Protein AF-A0A6I3LJ95-F1 (afdb_monomer_lite)

Sequence (117 aa):
LEEKRLWSSSNSHHSLMNFMGMGLKDIYEARLKLEGIGLLKVYVNKDEETRSFIYELLPPLTPEQFFLDGMLNIYLYKKLGKNQFMGLKRFFSDQKVQPARGYKEVTKAFQDVFQSG

pLDDT: mean 88.07, std 11.42, range [40.22, 97.94]

Structure (mmCIF, N/CA/C/O backbone):
data_AF-A0A6I3LJ95-F1
#
_entry.id   AF-A0A6I3LJ95-F1
#
loop_
_atom_site.group_PDB
_atom_site.id
_atom_site.type_symbol
_atom_site.label_atom_id
_atom_site.label_alt_id
_atom_site.label_comp_id
_atom_site.label_asym_id
_atom_site.label_entity_id
_atom_site.label_seq_id
_atom_site.pdbx_PDB_ins_code
_atom_site.Cartn_x
_atom_site.Cartn_y
_atom_site.Cartn_z
_atom_site.occupancy
_atom_site.B_iso_or_equiv
_atom_site.auth_seq_id
_atom_site.auth_comp_id
_atom_site.auth_asym_id
_atom_site.auth_atom_id
_atom_site.pdbx_PDB_model_num
ATOM 1 N N . LEU A 1 1 ? 5.539 -30.409 0.531 1.00 40.22 1 LEU A N 1
ATOM 2 C CA . LEU A 1 1 ? 6.476 -29.454 1.160 1.00 40.22 1 LEU A CA 1
ATOM 3 C C . LEU A 1 1 ? 6.625 -28.278 0.203 1.00 40.22 1 LEU A C 1
ATOM 5 O O . LEU A 1 1 ? 7.573 -28.238 -0.565 1.00 40.22 1 LEU A O 1
ATOM 9 N N . GLU A 1 2 ? 5.635 -27.386 0.166 1.00 46.56 2 GLU A N 1
ATOM 10 C CA . GLU A 1 2 ? 5.802 -26.086 -0.492 1.00 46.56 2 GLU A CA 1
ATOM 11 C C . GLU A 1 2 ? 6.751 -25.278 0.387 1.00 46.56 2 GLU A C 1
ATOM 13 O O . GLU A 1 2 ? 6.415 -24.913 1.516 1.00 46.56 2 GLU A O 1
ATOM 18 N N . GLU A 1 3 ? 7.980 -25.069 -0.081 1.00 48.41 3 GLU A N 1
ATOM 19 C CA . GLU A 1 3 ? 8.843 -24.071 0.530 1.00 48.41 3 GLU A CA 1
ATOM 20 C C . GLU A 1 3 ? 8.088 -22.741 0.503 1.00 48.41 3 GLU A C 1
ATOM 22 O O . GLU A 1 3 ? 7.653 -22.286 -0.555 1.00 48.41 3 GLU A O 1
ATOM 27 N N . LYS A 1 4 ? 7.949 -22.109 1.671 1.00 48.97 4 LYS A N 1
ATOM 28 C CA . LYS A 1 4 ? 7.521 -20.716 1.838 1.00 48.97 4 LYS A CA 1
ATOM 29 C C . LYS A 1 4 ? 8.545 -19.778 1.183 1.00 48.97 4 LYS A C 1
ATOM 31 O O . LYS A 1 4 ? 9.231 -19.017 1.862 1.00 48.97 4 LYS A O 1
ATOM 36 N N . ARG A 1 5 ? 8.715 -19.861 -0.134 1.00 57.28 5 ARG A N 1
ATOM 37 C CA . ARG A 1 5 ? 9.577 -18.962 -0.889 1.00 57.28 5 ARG A CA 1
ATOM 38 C C . ARG A 1 5 ? 8.814 -17.662 -1.066 1.00 57.28 5 ARG A C 1
ATOM 40 O O . ARG A 1 5 ? 7.980 -17.522 -1.946 1.00 57.28 5 ARG A O 1
ATOM 47 N N . LEU A 1 6 ? 9.141 -16.701 -0.208 1.00 68.94 6 LEU A N 1
ATOM 48 C CA . LEU A 1 6 ? 8.743 -15.298 -0.348 1.00 68.94 6 LEU A CA 1
ATOM 49 C C . LEU A 1 6 ? 9.387 -14.625 -1.584 1.00 68.94 6 LEU A C 1
ATOM 51 O O . LEU A 1 6 ? 9.129 -13.457 -1.845 1.00 68.94 6 LEU A O 1
ATOM 55 N N . TRP A 1 7 ? 10.215 -15.358 -2.339 1.00 76.94 7 TRP A N 1
ATOM 56 C CA . TRP A 1 7 ? 10.966 -14.889 -3.499 1.00 76.94 7 TRP A CA 1
ATOM 57 C C . TRP A 1 7 ? 10.638 -15.725 -4.733 1.00 76.94 7 TRP A C 1
ATOM 59 O O . TRP A 1 7 ? 10.666 -16.955 -4.687 1.00 76.94 7 TRP A O 1
ATOM 69 N N . SER A 1 8 ? 10.368 -15.046 -5.846 1.00 82.50 8 SER A N 1
ATOM 70 C CA . SER A 1 8 ? 10.257 -15.690 -7.156 1.00 82.50 8 SER A CA 1
ATOM 71 C C . SER A 1 8 ? 11.641 -15.939 -7.764 1.00 82.50 8 SER A C 1
ATOM 73 O O . SER A 1 8 ? 12.624 -15.292 -7.396 1.00 82.50 8 SER A O 1
ATOM 75 N N . SER A 1 9 ? 11.730 -16.879 -8.705 1.00 86.50 9 SER A N 1
ATOM 76 C CA . SER A 1 9 ? 12.915 -17.016 -9.555 1.00 86.50 9 SER A CA 1
ATOM 77 C C . SER A 1 9 ? 13.048 -15.817 -10.501 1.00 86.50 9 SER A C 1
ATOM 79 O O . SER A 1 9 ? 12.044 -15.222 -10.903 1.00 86.50 9 SER A O 1
ATOM 81 N N . SER A 1 10 ? 14.279 -15.502 -10.913 1.00 87.69 10 SER A N 1
ATOM 82 C CA . SER A 1 10 ? 14.533 -14.432 -11.885 1.00 87.69 10 SER A CA 1
ATOM 83 C C . SER A 1 10 ? 13.774 -14.670 -13.195 1.00 87.69 10 SER A C 1
ATOM 85 O O . SER A 1 10 ? 13.668 -15.802 -13.668 1.00 87.69 10 SER A O 1
ATOM 87 N N . ASN A 1 11 ? 13.225 -13.598 -13.762 1.00 89.38 11 ASN A N 1
ATOM 88 C CA . ASN A 1 11 ? 12.443 -13.606 -14.994 1.00 89.38 11 ASN A CA 1
ATOM 89 C C . ASN A 1 11 ? 12.693 -12.317 -15.782 1.00 89.38 11 ASN A C 1
ATOM 91 O O . ASN A 1 11 ? 13.008 -11.274 -15.211 1.00 89.38 11 ASN A O 1
ATOM 95 N N . SER A 1 12 ? 12.509 -12.377 -17.102 1.00 91.94 12 SER A N 1
ATOM 96 C CA . SER A 1 12 ? 12.584 -11.186 -17.950 1.00 91.94 12 SER A CA 1
ATOM 97 C C . SER A 1 12 ? 11.281 -10.379 -17.901 1.00 91.94 12 SER A C 1
ATOM 99 O O . SER A 1 12 ? 10.196 -10.932 -17.703 1.00 91.94 12 SER A O 1
ATOM 101 N N . HIS A 1 13 ? 11.351 -9.072 -18.179 1.00 90.50 13 HIS A N 1
ATOM 102 C CA . HIS A 1 13 ? 10.146 -8.251 -18.376 1.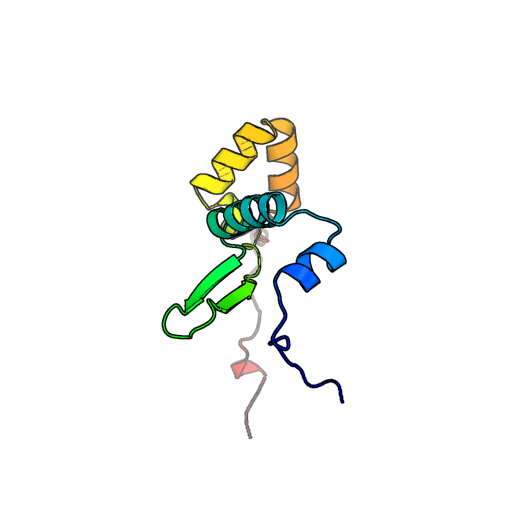00 90.50 13 HIS A CA 1
ATOM 103 C C . HIS A 1 13 ? 9.267 -8.752 -19.525 1.00 90.50 13 HIS A C 1
ATOM 105 O O . HIS A 1 13 ? 8.056 -8.565 -19.473 1.00 90.50 13 HIS A O 1
ATOM 111 N N . HIS A 1 14 ? 9.837 -9.435 -20.521 1.00 93.12 14 HIS A N 1
ATOM 112 C CA . HIS A 1 14 ? 9.068 -10.059 -21.599 1.00 93.12 14 HIS A CA 1
ATOM 113 C C . HIS A 1 14 ? 8.144 -11.171 -21.073 1.00 93.12 14 HIS A C 1
ATOM 115 O O . HIS A 1 14 ? 6.988 -11.257 -21.482 1.00 93.12 14 HIS A O 1
ATOM 121 N N . SER A 1 15 ? 8.607 -11.976 -20.110 1.00 92.81 15 SER A N 1
ATOM 122 C CA . SER A 1 15 ? 7.752 -12.965 -19.440 1.00 92.81 15 SER A CA 1
ATOM 123 C C . SER A 1 15 ? 6.567 -12.296 -18.737 1.00 92.81 15 SER A C 1
ATOM 125 O O . SER A 1 15 ? 5.439 -12.771 -18.850 1.00 92.81 15 SER A O 1
ATOM 127 N N . LEU A 1 16 ? 6.801 -11.164 -18.062 1.00 92.25 16 LEU A N 1
ATOM 128 C CA . LEU A 1 16 ? 5.747 -10.398 -17.391 1.00 92.25 16 LEU A CA 1
ATOM 129 C C . LEU A 1 16 ? 4.744 -9.795 -18.387 1.00 92.25 16 LEU A C 1
ATOM 131 O O . LEU A 1 16 ? 3.540 -9.862 -18.156 1.00 92.25 16 LEU A O 1
ATOM 135 N N . MET A 1 17 ? 5.230 -9.255 -19.509 1.00 96.00 17 MET A N 1
ATOM 136 C CA . MET A 1 17 ? 4.388 -8.746 -20.598 1.00 96.00 17 MET A CA 1
ATOM 137 C C . MET A 1 17 ? 3.441 -9.820 -21.128 1.00 96.00 17 MET A C 1
A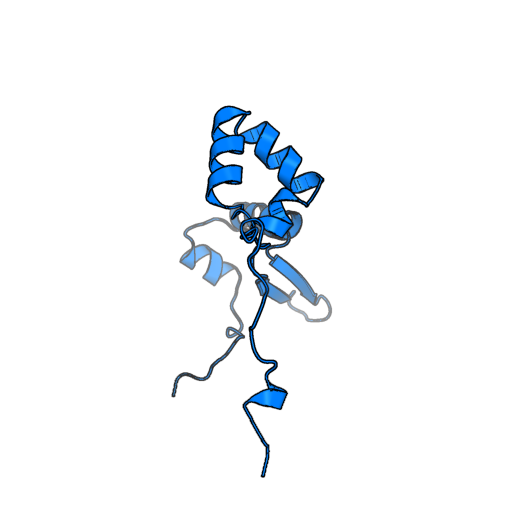TOM 139 O O . MET A 1 17 ? 2.239 -9.580 -21.231 1.00 96.00 17 MET A O 1
ATOM 143 N N . ASN A 1 18 ? 3.964 -11.018 -21.397 1.00 96.31 18 ASN A N 1
ATOM 144 C CA . ASN A 1 18 ? 3.158 -12.141 -21.871 1.00 96.31 18 ASN A CA 1
ATOM 145 C C . ASN A 1 18 ? 2.155 -12.613 -20.819 1.00 96.31 18 ASN A C 1
ATOM 147 O O . ASN A 1 18 ? 1.003 -12.870 -21.151 1.00 96.31 18 ASN A O 1
ATOM 151 N N . PHE A 1 19 ? 2.576 -12.692 -19.554 1.00 94.06 19 PHE A N 1
ATOM 152 C CA . PHE A 1 19 ? 1.704 -13.109 -18.459 1.00 94.06 19 PHE A CA 1
ATOM 153 C C . PHE A 1 19 ? 0.520 -12.153 -18.261 1.00 94.06 19 PHE A C 1
ATOM 155 O O . PHE A 1 19 ? -0.603 -12.596 -18.044 1.00 94.06 19 PHE A O 1
ATOM 162 N N . MET A 1 20 ? 0.761 -10.842 -18.353 1.00 93.94 20 MET A N 1
ATOM 163 C CA . MET A 1 20 ? -0.273 -9.821 -18.156 1.00 93.94 20 MET A CA 1
ATOM 164 C C . MET A 1 20 ? -1.049 -9.479 -19.435 1.00 93.94 20 MET A C 1
ATOM 166 O O . MET A 1 20 ? -2.071 -8.803 -19.353 1.00 93.94 20 MET A O 1
ATOM 170 N N . GLY A 1 21 ? -0.563 -9.887 -20.613 1.00 95.94 21 GLY A N 1
ATOM 171 C CA . GLY A 1 21 ? -1.097 -9.431 -21.899 1.00 95.94 21 GLY A CA 1
ATOM 172 C C . GLY A 1 21 ? -0.953 -7.916 -22.100 1.00 95.94 21 GLY A C 1
ATOM 173 O O . GLY A 1 21 ? -1.804 -7.297 -22.733 1.00 95.94 21 GLY A O 1
ATOM 174 N N . MET A 1 22 ? 0.089 -7.304 -21.525 1.00 96.06 22 MET A N 1
ATOM 175 C CA . MET A 1 22 ? 0.294 -5.850 -21.505 1.00 96.06 22 MET A CA 1
ATOM 176 C C . MET A 1 22 ? 1.646 -5.459 -22.100 1.00 96.06 22 MET A C 1
ATOM 178 O O . MET A 1 22 ? 2.647 -6.159 -21.939 1.00 96.06 22 MET A O 1
ATOM 182 N N . GLY A 1 23 ? 1.694 -4.296 -22.754 1.00 97.19 23 GLY A N 1
ATOM 183 C CA . GLY A 1 23 ? 2.941 -3.719 -23.243 1.00 97.19 23 GLY A CA 1
ATOM 184 C C . GLY A 1 23 ? 3.836 -3.214 -22.107 1.00 97.19 23 GLY A C 1
ATOM 185 O O . GLY A 1 23 ? 3.358 -2.828 -21.038 1.00 97.19 23 GLY A O 1
ATOM 186 N N . LEU A 1 24 ? 5.150 -3.142 -22.353 1.00 95.00 24 LEU A N 1
ATOM 187 C CA . LEU A 1 24 ? 6.128 -2.678 -21.357 1.00 95.00 24 LEU A CA 1
ATOM 188 C C . LEU A 1 24 ? 5.808 -1.275 -20.818 1.00 95.00 24 LEU A C 1
ATOM 190 O O . LEU A 1 24 ? 5.992 -1.013 -19.632 1.00 95.00 24 LEU A O 1
ATOM 194 N N . LYS A 1 25 ? 5.318 -0.380 -21.685 1.00 96.81 25 LYS A N 1
ATOM 195 C CA . LYS A 1 25 ? 4.931 0.984 -21.306 1.00 96.81 25 LYS A CA 1
ATOM 196 C C . LYS A 1 25 ? 3.795 0.981 -20.282 1.00 96.81 25 LYS A C 1
ATOM 198 O O . LYS A 1 25 ? 3.903 1.653 -19.264 1.00 96.81 25 LYS A O 1
ATOM 203 N N . ASP A 1 26 ? 2.745 0.201 -20.516 1.00 97.38 26 ASP A N 1
ATOM 204 C CA . ASP A 1 26 ? 1.590 0.155 -19.614 1.00 97.38 26 ASP A CA 1
ATOM 205 C C . ASP A 1 26 ? 1.960 -0.474 -18.269 1.00 97.38 26 ASP A C 1
ATOM 207 O O . ASP A 1 26 ? 1.535 0.004 -17.216 1.00 97.38 26 ASP A O 1
ATOM 211 N N . ILE A 1 27 ? 2.817 -1.500 -18.297 1.00 96.25 27 ILE A N 1
ATOM 212 C CA . ILE A 1 27 ? 3.387 -2.103 -17.089 1.00 96.25 27 ILE A CA 1
ATOM 213 C C . ILE A 1 27 ? 4.203 -1.071 -16.315 1.00 96.25 27 ILE A C 1
ATOM 215 O O . ILE A 1 27 ? 4.058 -0.973 -15.100 1.00 96.25 27 ILE A O 1
ATOM 219 N N . TYR A 1 28 ? 5.035 -0.281 -16.993 1.00 96.06 28 TYR A N 1
ATOM 220 C CA . TYR A 1 28 ? 5.831 0.763 -16.355 1.00 96.06 28 TYR A CA 1
ATOM 221 C C . TYR A 1 28 ? 4.950 1.826 -15.683 1.00 96.06 28 TYR A C 1
ATOM 223 O O . TYR A 1 28 ? 5.153 2.133 -14.511 1.00 96.06 28 TYR A O 1
ATOM 231 N N . GLU A 1 29 ? 3.918 2.321 -16.366 1.00 97.94 29 GLU A N 1
ATOM 232 C CA . GLU A 1 29 ? 2.979 3.295 -15.794 1.00 97.94 29 GLU A CA 1
ATOM 233 C C . GLU A 1 29 ? 2.179 2.722 -14.613 1.00 97.94 29 GLU A C 1
ATOM 235 O O . GLU A 1 29 ? 1.948 3.403 -13.610 1.00 97.94 29 GLU A O 1
ATOM 240 N N . ALA A 1 30 ? 1.755 1.456 -14.695 1.00 97.06 30 ALA A N 1
ATOM 241 C CA . ALA A 1 30 ? 1.100 0.770 -13.583 1.00 97.06 30 ALA A CA 1
ATOM 242 C C . ALA A 1 30 ? 2.053 0.594 -12.391 1.00 97.06 30 ALA A C 1
ATOM 244 O O . ALA A 1 30 ? 1.665 0.847 -11.249 1.00 97.06 30 ALA A O 1
ATOM 245 N N . ARG A 1 31 ? 3.313 0.237 -12.658 1.00 97.31 31 ARG A N 1
ATOM 246 C CA . ARG A 1 31 ? 4.372 0.109 -11.654 1.00 97.31 31 ARG A CA 1
ATOM 247 C C . ARG A 1 31 ? 4.590 1.422 -10.906 1.00 97.31 31 ARG A C 1
ATOM 249 O O . ARG A 1 31 ? 4.567 1.410 -9.682 1.00 97.31 31 ARG A O 1
ATOM 256 N N . LEU A 1 32 ? 4.690 2.550 -11.616 1.00 97.88 32 LEU A N 1
ATOM 257 C CA . LEU A 1 32 ? 4.837 3.875 -11.001 1.00 97.88 32 LEU A CA 1
ATOM 258 C C . LEU A 1 32 ? 3.671 4.229 -10.068 1.00 97.88 32 LEU A C 1
ATOM 260 O O . LEU A 1 32 ? 3.878 4.831 -9.017 1.00 97.88 32 LEU A O 1
ATOM 264 N N . LYS A 1 3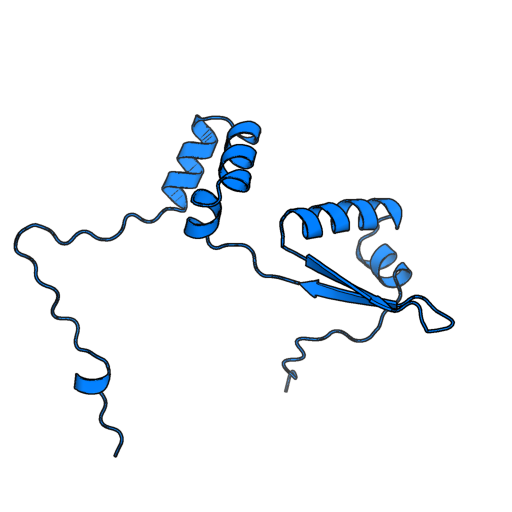3 ? 2.439 3.835 -10.413 1.00 96.38 33 LYS A N 1
ATOM 265 C CA . LYS A 1 33 ? 1.275 4.034 -9.533 1.00 96.38 33 LYS A CA 1
ATOM 266 C C . LYS A 1 33 ? 1.374 3.193 -8.261 1.00 96.38 33 LYS A C 1
ATOM 268 O O . LYS A 1 33 ? 1.041 3.693 -7.190 1.00 96.38 33 LYS A O 1
ATOM 273 N N . LEU A 1 34 ? 1.830 1.943 -8.374 1.00 97.31 34 LEU A N 1
ATOM 274 C CA . LEU A 1 34 ? 2.051 1.064 -7.222 1.00 97.31 34 LEU A CA 1
ATOM 275 C C . LEU A 1 34 ? 3.181 1.582 -6.325 1.00 97.31 34 LEU A C 1
ATOM 277 O O . LEU A 1 34 ? 3.030 1.568 -5.106 1.00 97.31 34 LEU A O 1
ATOM 281 N N . GLU A 1 35 ? 4.264 2.092 -6.916 1.00 96.25 35 GLU A N 1
ATOM 282 C CA . GLU A 1 35 ? 5.347 2.773 -6.195 1.00 96.25 35 GLU A CA 1
ATOM 283 C C . GLU A 1 35 ? 4.805 3.997 -5.436 1.00 96.25 35 GLU A C 1
ATOM 285 O O . GLU A 1 35 ? 4.978 4.108 -4.224 1.00 96.25 35 GLU A O 1
ATOM 290 N N . GLY A 1 36 ? 4.077 4.884 -6.124 1.00 92.69 36 GLY A N 1
ATOM 291 C CA . GLY A 1 36 ? 3.577 6.137 -5.551 1.00 92.69 36 GLY A CA 1
ATOM 292 C C . GLY A 1 36 ? 2.546 5.971 -4.431 1.00 92.69 36 GLY A C 1
ATOM 293 O O . GLY A 1 36 ? 2.463 6.829 -3.557 1.00 92.69 36 GLY A O 1
ATOM 294 N N . ILE A 1 37 ? 1.774 4.879 -4.432 1.00 91.56 37 ILE A N 1
ATOM 295 C CA . ILE A 1 37 ? 0.812 4.562 -3.362 1.00 91.56 37 ILE A CA 1
ATOM 296 C C . ILE A 1 37 ? 1.402 3.627 -2.284 1.00 91.56 37 ILE A C 1
ATOM 298 O O . ILE A 1 37 ? 0.711 3.277 -1.331 1.00 91.56 37 ILE A O 1
ATOM 302 N N . GLY A 1 38 ? 2.675 3.232 -2.411 1.00 92.69 38 GLY A N 1
ATOM 303 C CA . GLY A 1 38 ? 3.393 2.448 -1.401 1.00 92.69 38 GLY A CA 1
ATOM 304 C C . GLY A 1 38 ? 3.127 0.940 -1.421 1.00 92.69 38 GLY A C 1
ATOM 305 O O . GLY A 1 38 ? 3.384 0.272 -0.426 1.00 92.69 38 GLY A O 1
ATOM 306 N N . LEU A 1 39 ? 2.631 0.391 -2.533 1.00 96.56 39 LEU A N 1
ATOM 307 C CA . LEU A 1 39 ? 2.365 -1.048 -2.699 1.00 96.56 39 LEU A CA 1
ATOM 308 C C . LEU A 1 39 ? 3.531 -1.818 -3.329 1.00 96.56 39 LEU A C 1
ATOM 310 O O . LEU A 1 39 ? 3.511 -3.047 -3.386 1.00 96.56 39 LEU A O 1
ATOM 314 N N . LEU A 1 40 ? 4.538 -1.106 -3.827 1.00 97.88 40 LEU A N 1
ATOM 315 C CA . LEU A 1 40 ? 5.684 -1.704 -4.490 1.00 97.88 40 LEU A CA 1
ATOM 316 C C . LEU A 1 40 ? 6.949 -0.902 -4.192 1.00 97.88 40 LEU A C 1
ATOM 318 O O . LEU A 1 40 ? 6.979 0.312 -4.382 1.00 97.88 40 LEU A O 1
ATOM 322 N N . LYS A 1 41 ? 8.015 -1.596 -3.797 1.00 97.81 41 LYS A N 1
ATOM 323 C CA . LYS A 1 41 ? 9.380 -1.065 -3.828 1.00 97.81 41 LYS A CA 1
ATOM 324 C C . LYS A 1 41 ? 10.135 -1.654 -5.007 1.00 97.81 41 LYS A C 1
ATOM 326 O O . LYS A 1 41 ? 10.008 -2.837 -5.325 1.00 97.81 41 LYS A O 1
ATOM 331 N N . VAL A 1 42 ? 10.935 -0.807 -5.645 1.00 96.50 42 VAL A N 1
ATOM 332 C CA . VAL A 1 42 ? 11.722 -1.167 -6.820 1.00 96.50 42 VAL A CA 1
ATOM 333 C C . VAL A 1 42 ? 13.187 -0.859 -6.562 1.00 96.50 42 VAL A C 1
ATOM 335 O O . VAL A 1 42 ? 13.553 0.287 -6.314 1.00 96.50 42 VAL A O 1
ATOM 338 N N . TYR A 1 43 ? 14.031 -1.876 -6.694 1.00 95.38 43 TYR A N 1
ATOM 339 C CA . TYR A 1 43 ? 15.484 -1.745 -6.657 1.00 95.38 43 TYR A CA 1
ATOM 340 C C . TYR A 1 43 ? 16.049 -2.063 -8.038 1.00 95.38 43 TYR A C 1
ATOM 342 O O . TYR A 1 43 ? 15.495 -2.893 -8.759 1.00 95.38 43 TYR A O 1
ATOM 350 N N . VAL A 1 44 ? 17.136 -1.397 -8.424 1.00 93.62 44 VAL A N 1
ATOM 351 C CA . VAL A 1 44 ? 17.780 -1.581 -9.729 1.00 93.62 44 VAL A CA 1
ATOM 352 C C . VAL A 1 44 ? 19.281 -1.749 -9.546 1.00 93.62 44 VAL A C 1
ATOM 354 O O . VAL A 1 44 ? 19.902 -0.943 -8.858 1.00 93.62 44 VAL A O 1
ATOM 357 N N . ASN A 1 45 ? 19.853 -2.762 -10.193 1.00 92.44 45 ASN A N 1
ATOM 358 C CA . ASN A 1 45 ? 21.296 -2.911 -10.339 1.00 92.44 45 ASN A CA 1
ATOM 359 C C . ASN A 1 45 ? 21.691 -2.537 -11.779 1.00 92.44 45 ASN A C 1
ATOM 361 O O . ASN A 1 45 ? 21.022 -2.927 -12.742 1.00 92.44 45 ASN A O 1
ATOM 365 N N . LYS A 1 46 ? 22.727 -1.705 -11.910 1.00 84.25 46 LYS A N 1
ATOM 366 C CA . LYS A 1 46 ? 23.254 -1.198 -13.186 1.00 84.25 46 LYS A CA 1
ATOM 367 C C . LYS A 1 46 ? 24.699 -1.635 -13.458 1.00 84.25 46 LYS A C 1
ATOM 369 O O . LYS A 1 46 ? 25.224 -1.252 -14.496 1.00 84.25 46 LYS A O 1
ATOM 374 N N . ASP A 1 47 ? 25.311 -2.396 -12.553 1.00 78.50 47 ASP A N 1
ATOM 375 C CA . ASP A 1 47 ? 26.734 -2.753 -12.616 1.00 78.50 47 ASP A CA 1
ATOM 376 C C . ASP A 1 47 ? 26.993 -4.029 -13.440 1.00 78.50 47 ASP A C 1
ATOM 378 O O . ASP A 1 47 ? 28.135 -4.346 -13.759 1.00 78.50 47 ASP A O 1
ATOM 382 N N . GLU A 1 48 ? 25.938 -4.751 -13.822 1.00 63.06 48 GLU A N 1
ATOM 383 C CA . GLU A 1 48 ? 26.002 -5.899 -14.732 1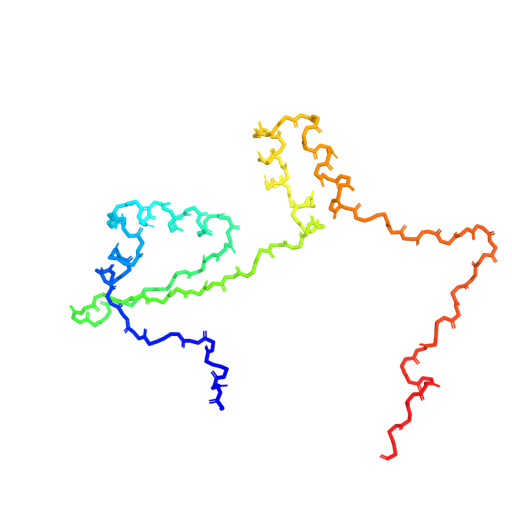.00 63.06 48 GLU A CA 1
ATOM 384 C C . GLU A 1 48 ? 25.837 -5.449 -16.198 1.00 63.06 48 GLU A C 1
ATOM 386 O O . GLU A 1 48 ? 25.152 -4.462 -16.479 1.00 63.06 48 GLU A O 1
ATOM 391 N N . GLU A 1 49 ? 26.381 -6.217 -17.157 1.00 73.19 49 GLU A N 1
ATOM 392 C CA . GLU A 1 49 ? 26.129 -6.042 -18.608 1.00 73.19 49 GLU A CA 1
ATOM 393 C C . GLU A 1 49 ? 24.623 -5.998 -18.948 1.00 73.19 49 GLU A C 1
ATOM 395 O O . GLU A 1 49 ? 24.215 -5.490 -19.995 1.00 73.19 49 GLU A O 1
ATOM 400 N N . THR A 1 50 ? 23.779 -6.486 -18.036 1.00 74.12 50 THR A N 1
ATOM 401 C CA . THR A 1 50 ? 22.321 -6.449 -18.102 1.00 74.12 50 THR A CA 1
ATOM 402 C C . THR A 1 50 ? 21.710 -5.753 -16.888 1.00 74.12 50 THR A C 1
ATOM 404 O O . THR A 1 50 ? 21.922 -6.151 -15.748 1.00 74.12 50 THR A O 1
ATOM 407 N N . ARG A 1 51 ? 20.854 -4.754 -17.128 1.00 85.56 51 ARG A N 1
ATOM 408 C CA . ARG A 1 51 ? 20.082 -4.071 -16.078 1.00 85.56 51 ARG A CA 1
ATOM 409 C C . ARG A 1 51 ? 19.083 -5.031 -15.421 1.00 85.56 51 ARG A C 1
ATOM 411 O O . ARG A 1 51 ? 18.173 -5.511 -16.097 1.00 85.56 51 ARG A O 1
ATOM 418 N N . SER A 1 52 ? 19.182 -5.225 -14.109 1.00 89.94 52 SER A N 1
ATOM 419 C CA . SER A 1 52 ? 18.286 -6.097 -13.337 1.00 89.94 52 SER A CA 1
ATOM 420 C C . SER A 1 52 ? 17.466 -5.318 -12.303 1.00 89.94 52 SER A C 1
ATOM 422 O O . SER A 1 52 ? 17.833 -4.216 -11.882 1.00 89.94 52 SER A O 1
ATOM 424 N N . PHE A 1 53 ? 16.301 -5.861 -11.937 1.00 92.69 53 PHE A N 1
ATOM 425 C CA . PHE A 1 53 ? 15.363 -5.238 -11.001 1.00 92.69 53 PHE A CA 1
ATOM 426 C C . PHE A 1 53 ? 14.906 -6.222 -9.926 1.00 92.69 53 PHE A C 1
ATOM 428 O O . PHE A 1 53 ? 14.653 -7.389 -10.221 1.00 92.69 53 PHE A O 1
ATOM 435 N N . ILE A 1 54 ? 14.711 -5.714 -8.709 1.00 93.75 54 ILE A N 1
ATOM 436 C CA . ILE A 1 54 ? 13.996 -6.410 -7.635 1.00 93.75 54 ILE A CA 1
ATOM 437 C C . ILE A 1 54 ? 12.691 -5.661 -7.370 1.00 93.75 54 ILE A C 1
ATOM 439 O O . ILE A 1 54 ? 12.698 -4.447 -7.157 1.00 93.75 54 ILE A O 1
ATOM 443 N N . TYR A 1 55 ? 11.585 -6.402 -7.382 1.00 94.81 55 TYR A N 1
ATOM 444 C CA . TYR A 1 55 ? 10.243 -5.923 -7.064 1.00 94.81 55 TYR A CA 1
ATOM 445 C C . TYR A 1 55 ? 9.791 -6.528 -5.737 1.00 94.81 55 TYR A C 1
ATOM 447 O O . TYR A 1 55 ? 9.511 -7.722 -5.659 1.00 94.81 55 TYR A O 1
ATOM 455 N N . GLU A 1 56 ? 9.734 -5.702 -4.695 1.00 95.31 56 GLU A N 1
ATOM 456 C CA . GLU A 1 56 ? 9.254 -6.087 -3.368 1.00 95.31 56 GLU A CA 1
ATOM 457 C C . GLU A 1 56 ? 7.806 -5.612 -3.207 1.00 95.31 56 GLU A C 1
ATOM 459 O O . GLU A 1 56 ? 7.529 -4.410 -3.175 1.00 95.31 56 GLU A O 1
ATOM 464 N N . LEU A 1 57 ? 6.881 -6.569 -3.123 1.00 94.56 57 LEU A N 1
ATOM 465 C CA . LEU A 1 57 ? 5.467 -6.296 -2.887 1.00 94.56 57 LEU A CA 1
ATOM 466 C C . LEU A 1 57 ? 5.242 -5.931 -1.422 1.00 94.56 57 LEU A C 1
ATOM 468 O O . LEU A 1 57 ? 5.656 -6.662 -0.522 1.00 94.56 57 LEU A O 1
ATOM 472 N N . LEU A 1 58 ? 4.539 -4.825 -1.196 1.00 95.00 58 LEU A N 1
ATOM 473 C CA . LEU A 1 58 ? 4.175 -4.368 0.137 1.00 95.00 58 LEU A CA 1
ATOM 474 C C . LEU A 1 58 ? 2.673 -4.563 0.367 1.00 95.00 58 LEU A C 1
ATOM 476 O O . LEU A 1 58 ? 1.876 -4.337 -0.550 1.00 95.00 58 LEU A O 1
ATOM 480 N N . PRO A 1 59 ? 2.258 -4.974 1.577 1.00 94.25 59 PRO A N 1
ATOM 481 C CA . PRO A 1 59 ? 0.844 -5.028 1.905 1.00 94.25 59 PRO A CA 1
ATOM 482 C C . PRO A 1 59 ? 0.240 -3.614 1.887 1.00 94.25 59 PRO A C 1
ATOM 484 O O . PRO A 1 59 ? 0.937 -2.639 2.184 1.00 94.25 59 PRO A O 1
ATOM 487 N N . PRO A 1 60 ? -1.059 -3.480 1.577 1.00 92.50 60 PRO A N 1
ATOM 488 C CA . PRO A 1 60 ? -1.748 -2.208 1.731 1.00 92.50 60 PRO A CA 1
ATOM 489 C C . PRO A 1 60 ? -1.785 -1.783 3.203 1.00 92.50 60 PRO A C 1
ATOM 491 O O . PRO A 1 60 ? -1.700 -2.609 4.114 1.00 92.50 60 PRO A O 1
ATOM 494 N N . LEU A 1 61 ? -1.985 -0.484 3.426 1.00 90.56 61 LEU A N 1
ATOM 495 C CA . LEU A 1 61 ? -2.296 0.046 4.752 1.00 90.56 61 LEU A CA 1
ATOM 496 C C . LEU A 1 61 ? -3.564 -0.606 5.315 1.00 90.56 61 LEU A C 1
ATOM 498 O O . LEU A 1 61 ? -4.500 -0.919 4.569 1.00 90.56 61 LEU A O 1
ATOM 502 N N . THR A 1 62 ? -3.633 -0.743 6.642 1.00 89.88 62 THR A N 1
ATOM 503 C CA . THR A 1 62 ? -4.910 -1.071 7.287 1.00 89.88 62 THR A CA 1
ATOM 504 C C . THR A 1 62 ? -5.917 0.050 7.020 1.00 89.88 62 THR A C 1
ATOM 506 O O . THR A 1 62 ? -5.514 1.194 6.785 1.00 89.88 62 THR A O 1
ATOM 509 N N . PRO A 1 63 ? -7.232 -0.212 7.075 1.00 89.50 63 PRO A N 1
ATOM 510 C CA . PRO A 1 63 ? -8.192 0.849 6.817 1.00 89.50 63 PRO A CA 1
ATOM 511 C C . PRO A 1 63 ? -8.056 2.038 7.772 1.00 89.50 63 PRO A C 1
ATOM 513 O O . PRO A 1 63 ? -8.141 3.183 7.334 1.00 89.50 63 PRO A O 1
ATOM 516 N N . GLU A 1 64 ? -7.771 1.786 9.054 1.00 87.50 64 GLU A N 1
ATOM 517 C CA . GLU A 1 64 ? -7.488 2.845 10.028 1.00 87.50 64 GLU A CA 1
ATOM 518 C C . GLU A 1 64 ? -6.294 3.701 9.580 1.00 87.50 64 GLU A C 1
ATOM 520 O O . GLU A 1 64 ? -6.421 4.920 9.483 1.00 87.50 64 GLU A O 1
ATOM 525 N N . GLN A 1 65 ? -5.170 3.076 9.215 1.00 89.88 65 GLN A N 1
ATOM 526 C CA . GLN A 1 65 ? -3.996 3.786 8.700 1.00 89.88 65 GLN A CA 1
ATOM 527 C C . GLN A 1 65 ? -4.313 4.568 7.417 1.00 89.88 65 GLN A C 1
ATOM 529 O O . GLN A 1 65 ? -3.910 5.720 7.292 1.00 89.88 65 GLN A O 1
ATOM 534 N N . PHE A 1 66 ? -5.078 3.986 6.491 1.00 91.19 66 PHE A N 1
ATOM 535 C CA . PHE A 1 66 ? -5.461 4.631 5.236 1.00 91.19 66 PHE A CA 1
ATOM 536 C C . PHE A 1 66 ? -6.318 5.887 5.460 1.00 91.19 66 PHE A C 1
ATOM 538 O O . PHE A 1 66 ? -6.083 6.920 4.836 1.00 91.19 66 PHE A O 1
ATOM 545 N N . PHE A 1 67 ? -7.323 5.822 6.343 1.00 89.00 67 PHE A N 1
ATOM 546 C CA . PHE A 1 67 ? -8.203 6.964 6.624 1.00 89.00 67 PHE A CA 1
ATOM 547 C C . PHE A 1 67 ? -7.563 8.018 7.536 1.00 89.00 67 PHE A C 1
ATOM 549 O O . PHE A 1 67 ? -8.033 9.160 7.549 1.00 89.00 67 PHE A O 1
ATOM 556 N N . LEU A 1 68 ? -6.528 7.653 8.299 1.00 87.94 68 LEU A N 1
ATOM 557 C CA . LEU A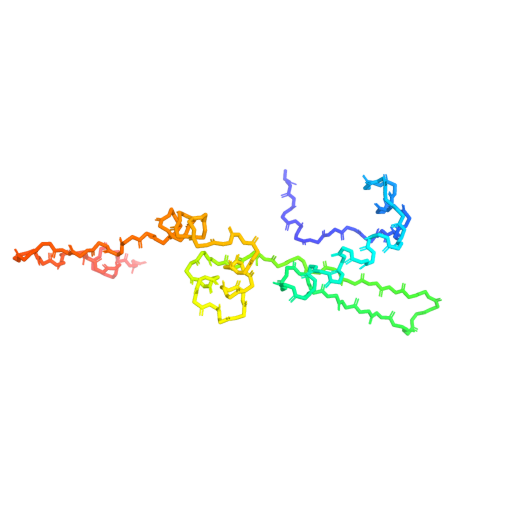 1 68 ? -5.717 8.590 9.080 1.00 87.94 68 LEU A CA 1
ATOM 558 C C . LEU A 1 68 ? -4.604 9.246 8.249 1.00 87.94 68 LEU A C 1
ATOM 560 O O . LEU A 1 68 ? -4.160 10.336 8.605 1.00 87.94 68 LEU A O 1
ATOM 564 N N . ASP A 1 69 ? -4.183 8.637 7.137 1.00 89.81 69 ASP A N 1
ATOM 565 C CA . ASP A 1 69 ? -3.210 9.233 6.222 1.00 89.81 69 ASP A CA 1
ATOM 566 C C . ASP A 1 69 ? -3.786 10.477 5.530 1.00 89.81 69 ASP A C 1
ATOM 568 O O . ASP A 1 69 ? -4.793 10.419 4.823 1.00 89.81 69 ASP A O 1
ATOM 572 N N . GLY A 1 70 ? -3.134 11.626 5.716 1.00 85.12 70 GLY A N 1
ATOM 573 C CA . GLY A 1 70 ? -3.635 12.907 5.225 1.00 85.12 70 GLY A CA 1
ATOM 574 C C . GLY A 1 70 ? -3.766 12.988 3.701 1.00 85.12 70 GLY A C 1
ATOM 575 O O . GLY A 1 70 ? -4.697 13.623 3.207 1.00 85.12 70 GLY A O 1
ATOM 576 N N . MET A 1 71 ? -2.882 12.345 2.935 1.00 90.12 71 MET A N 1
ATOM 577 C CA . MET A 1 71 ? -2.896 12.443 1.473 1.00 90.12 71 MET A CA 1
ATOM 578 C C . MET A 1 71 ? -3.854 11.433 0.846 1.00 90.12 71 MET A C 1
ATOM 580 O O . MET A 1 71 ? -4.669 11.810 -0.001 1.00 90.12 71 MET A O 1
ATOM 584 N N . LEU A 1 72 ? -3.802 10.171 1.277 1.00 89.88 72 LEU A N 1
ATOM 585 C CA . LEU A 1 72 ? -4.637 9.092 0.744 1.00 89.88 72 LEU A CA 1
ATOM 586 C C . LEU A 1 72 ? -6.113 9.308 1.073 1.00 89.88 72 LEU A C 1
ATOM 588 O O . LEU A 1 72 ? -6.968 9.159 0.197 1.00 89.88 72 LEU A O 1
ATOM 592 N N . ASN A 1 73 ? -6.409 9.749 2.296 1.00 90.19 73 ASN A N 1
ATOM 593 C CA . ASN A 1 73 ? -7.762 10.076 2.727 1.00 90.19 73 ASN A CA 1
ATOM 594 C C . ASN A 1 73 ? -8.377 11.198 1.870 1.00 90.19 73 ASN A C 1
ATOM 596 O O . ASN A 1 73 ? -9.485 11.061 1.343 1.00 90.19 73 ASN A O 1
ATOM 600 N N . ILE A 1 74 ? -7.633 12.292 1.659 1.00 92.25 74 ILE A N 1
ATOM 601 C CA . ILE A 1 74 ? -8.083 13.419 0.828 1.00 92.25 74 ILE A CA 1
ATOM 602 C C . ILE A 1 74 ? -8.224 12.995 -0.636 1.00 92.25 74 ILE A C 1
ATOM 604 O O . ILE A 1 74 ? -9.203 13.365 -1.292 1.00 92.25 74 ILE A O 1
ATOM 608 N N . TYR A 1 75 ? -7.269 12.226 -1.162 1.00 92.31 75 TYR A N 1
ATOM 609 C CA . TYR A 1 75 ? -7.312 11.735 -2.536 1.00 92.31 75 TYR A CA 1
ATOM 610 C C . TYR A 1 75 ? -8.549 10.860 -2.779 1.00 92.31 75 TYR A C 1
ATOM 612 O O . TYR A 1 75 ? -9.289 11.092 -3.740 1.00 92.31 75 TYR A O 1
ATOM 620 N N . LEU A 1 76 ? -8.827 9.911 -1.878 1.00 92.62 76 LEU A N 1
ATOM 621 C CA . LEU A 1 76 ? -10.005 9.050 -1.960 1.00 92.62 76 LEU A CA 1
ATOM 622 C C . LEU A 1 76 ? -11.303 9.866 -1.875 1.00 92.62 76 LEU A C 1
ATOM 624 O O . LEU A 1 76 ? -12.204 9.665 -2.690 1.00 92.62 76 LEU A O 1
ATOM 628 N N . TYR A 1 77 ? -11.383 10.824 -0.943 1.00 94.31 77 TYR A N 1
ATOM 629 C CA . TYR A 1 77 ? -12.542 11.712 -0.808 1.00 94.31 77 TYR A CA 1
ATOM 630 C C . TYR A 1 77 ? -12.816 12.496 -2.095 1.00 94.31 77 TYR A C 1
ATOM 632 O O . TYR A 1 77 ? -13.954 12.535 -2.564 1.00 94.31 77 TYR A O 1
ATOM 640 N N . LYS A 1 78 ? -11.777 13.085 -2.706 1.00 95.06 78 LYS A N 1
ATOM 641 C CA . LYS A 1 78 ? -11.905 13.824 -3.972 1.00 95.06 78 LYS A CA 1
ATOM 642 C C . LYS A 1 78 ? -12.381 12.933 -5.117 1.00 95.06 78 LYS A C 1
ATOM 644 O O . LYS A 1 78 ? -13.149 13.392 -5.954 1.00 95.06 78 LYS A O 1
ATOM 649 N N . LYS A 1 79 ? -11.933 11.676 -5.155 1.00 93.69 79 LYS A N 1
ATOM 650 C CA . LYS A 1 79 ? -12.255 10.743 -6.238 1.00 93.69 79 LYS A CA 1
ATOM 651 C C . LYS A 1 79 ? -13.668 10.166 -6.147 1.00 93.69 79 LYS A C 1
ATOM 653 O O . LYS A 1 79 ? -14.288 9.938 -7.178 1.00 93.69 79 LYS A O 1
ATOM 658 N N . LEU A 1 80 ? -14.168 9.926 -4.935 1.00 94.56 80 LEU A N 1
ATOM 659 C CA . LEU A 1 80 ? -15.461 9.266 -4.711 1.00 94.56 80 LEU A CA 1
ATOM 660 C C . LEU A 1 80 ? -16.601 10.228 -4.358 1.00 94.56 80 LEU A C 1
ATOM 662 O O . LEU A 1 80 ? -17.776 9.885 -4.497 1.00 94.56 80 LEU A O 1
ATOM 666 N N . GLY A 1 81 ? -16.267 11.422 -3.870 1.00 94.31 81 GLY A N 1
ATOM 667 C CA . GLY A 1 81 ? -17.234 12.348 -3.302 1.00 94.31 81 GLY A CA 1
ATOM 668 C C . GLY A 1 81 ? -17.774 11.892 -1.942 1.00 94.31 81 GLY A C 1
ATOM 669 O O . GLY A 1 81 ? -17.559 10.771 -1.472 1.00 94.31 81 GLY A O 1
ATOM 670 N N . LYS A 1 82 ? -18.504 12.799 -1.289 1.00 93.75 82 LYS A N 1
ATOM 671 C CA . LYS A 1 82 ? -18.875 12.693 0.130 1.00 93.75 82 LYS A CA 1
ATOM 672 C C . LYS A 1 82 ? -19.616 11.403 0.491 1.00 93.75 82 LYS A C 1
ATOM 674 O O . LYS A 1 82 ? -19.244 10.743 1.455 1.00 93.75 82 LYS A O 1
ATOM 679 N N . ASN A 1 83 ? -20.662 11.046 -0.254 1.00 94.88 83 ASN A N 1
ATOM 680 C CA . ASN A 1 83 ? -21.571 9.967 0.149 1.00 94.88 83 ASN A CA 1
ATOM 681 C C . ASN A 1 83 ? -20.894 8.591 0.103 1.00 94.88 83 ASN A C 1
ATOM 683 O O . ASN A 1 83 ? -20.953 7.845 1.079 1.00 94.88 83 ASN A O 1
ATOM 687 N N . GLN A 1 84 ? -20.203 8.281 -0.998 1.00 94.06 84 GLN A N 1
ATOM 688 C CA . GLN A 1 84 ? -19.480 7.015 -1.147 1.00 94.06 84 GLN A CA 1
ATOM 689 C C . GLN A 1 84 ? -18.308 6.925 -0.167 1.00 94.06 84 GLN A C 1
ATOM 691 O O . GLN A 1 84 ? -18.129 5.900 0.489 1.00 94.06 84 GLN A O 1
ATOM 696 N N . PHE A 1 85 ? -17.561 8.021 -0.003 1.00 93.94 85 PHE A N 1
ATOM 697 C CA . PHE A 1 85 ? -16.467 8.085 0.958 1.00 93.94 85 PHE A CA 1
ATOM 698 C C . PHE A 1 85 ? -16.942 7.800 2.391 1.00 93.94 85 PHE A C 1
ATOM 700 O O . PHE A 1 85 ? -16.355 6.971 3.084 1.00 93.94 85 PHE A O 1
ATOM 707 N N . MET A 1 86 ? -18.024 8.448 2.837 1.00 91.88 86 MET A N 1
ATOM 708 C CA . MET A 1 86 ? -18.564 8.240 4.185 1.00 91.88 86 MET A CA 1
ATOM 709 C C . MET A 1 86 ? -19.072 6.807 4.384 1.00 91.88 86 MET A C 1
ATOM 711 O O . MET A 1 86 ? -18.910 6.256 5.472 1.00 91.88 86 MET A O 1
ATOM 715 N N . GLY A 1 87 ? -19.639 6.194 3.339 1.00 91.31 87 GLY A N 1
ATOM 716 C CA . GLY A 1 87 ? -20.033 4.785 3.346 1.00 91.31 87 GLY A CA 1
ATOM 717 C C . GLY A 1 87 ? -18.846 3.849 3.576 1.00 91.31 87 GLY A C 1
ATOM 718 O O . GLY A 1 87 ? -18.884 3.037 4.497 1.00 91.31 87 GLY A O 1
ATOM 719 N N . LEU A 1 88 ? -17.764 4.015 2.806 1.00 91.06 88 LEU A N 1
ATOM 720 C CA . LEU A 1 88 ? -16.541 3.219 2.967 1.00 91.06 88 LEU A CA 1
ATOM 721 C C . LEU A 1 88 ? -15.897 3.437 4.333 1.00 91.06 88 LEU A C 1
ATOM 723 O O . LEU A 1 88 ? -15.538 2.472 5.002 1.00 91.06 88 LEU A O 1
ATOM 727 N N . LYS A 1 89 ? -15.797 4.694 4.780 1.00 89.06 89 LYS A N 1
ATOM 728 C CA . LYS A 1 89 ? -15.236 5.003 6.094 1.00 89.06 89 LYS A CA 1
ATOM 729 C C . LYS A 1 89 ? -16.032 4.318 7.199 1.00 89.06 89 LYS A C 1
ATOM 731 O O . LYS A 1 89 ? -15.433 3.716 8.074 1.00 89.06 89 LYS A O 1
ATOM 736 N N . ARG A 1 90 ? -17.366 4.348 7.141 1.00 87.25 90 ARG A N 1
ATOM 737 C CA . ARG A 1 90 ? -18.219 3.655 8.117 1.00 87.25 90 ARG A CA 1
ATOM 738 C C . ARG A 1 90 ? -18.075 2.134 8.055 1.00 87.25 90 ARG A C 1
ATOM 740 O O . ARG A 1 90 ? -18.135 1.503 9.098 1.00 87.25 90 ARG A O 1
ATOM 747 N N . PHE A 1 91 ? -17.932 1.561 6.861 1.00 88.19 91 PHE A N 1
ATOM 748 C CA . PHE A 1 91 ? -17.803 0.114 6.686 1.00 88.19 91 PHE A CA 1
ATOM 749 C C . PHE A 1 91 ? -16.468 -0.421 7.216 1.00 88.19 91 PHE A C 1
ATOM 751 O O . PHE A 1 91 ? -16.435 -1.493 7.802 1.00 88.19 91 PHE A O 1
ATOM 758 N N . PHE A 1 92 ? -15.382 0.328 7.019 1.00 87.19 92 PHE A N 1
ATOM 759 C CA . PHE A 1 92 ? -14.029 -0.121 7.353 1.00 87.19 92 PHE A CA 1
ATOM 760 C C . PHE A 1 92 ? -13.445 0.479 8.641 1.00 87.19 92 PHE A C 1
ATOM 762 O O . PHE A 1 92 ? -12.402 0.025 9.103 1.00 87.19 92 PHE A O 1
ATOM 769 N N . SER A 1 93 ? -14.062 1.521 9.206 1.00 76.56 93 SER A N 1
ATOM 770 C CA . SER A 1 93 ? -13.704 2.037 10.530 1.00 76.56 93 SER A CA 1
ATOM 771 C C . SER A 1 93 ? -14.618 1.381 11.555 1.00 76.56 93 SER A C 1
ATOM 773 O O . SER A 1 93 ? -15.691 1.909 11.860 1.00 76.56 93 SER A O 1
ATOM 775 N N . ASP A 1 94 ? -14.197 0.226 12.070 1.00 69.38 94 ASP A N 1
ATOM 776 C CA . ASP A 1 94 ? -14.871 -0.397 13.203 1.00 69.38 94 ASP A CA 1
ATOM 777 C C . ASP A 1 94 ? -14.945 0.605 14.356 1.00 69.38 94 ASP A C 1
ATOM 779 O O . ASP A 1 94 ? -13.965 1.265 14.720 1.00 69.38 94 ASP A O 1
ATOM 783 N N . GLN A 1 95 ? -16.132 0.748 14.940 1.00 67.06 95 GLN A N 1
ATOM 784 C CA . GLN A 1 95 ? -16.248 1.533 16.157 1.00 67.06 95 GLN A CA 1
ATOM 785 C C . GLN A 1 95 ? -15.552 0.761 17.271 1.00 67.06 95 GLN A C 1
ATOM 787 O O . GLN A 1 95 ? -15.925 -0.374 17.567 1.00 67.06 95 GLN A O 1
ATOM 792 N N . LYS A 1 96 ? -14.547 1.379 17.905 1.00 70.56 96 LYS A N 1
ATOM 793 C CA . LYS A 1 96 ? -13.960 0.827 19.129 1.00 70.56 96 LYS A CA 1
ATOM 794 C C . LYS A 1 96 ? -15.093 0.526 20.104 1.00 70.56 96 LYS A C 1
ATOM 796 O O . LYS A 1 96 ? -15.911 1.406 20.382 1.00 70.56 96 LYS A O 1
ATOM 801 N N . VAL A 1 97 ? -15.137 -0.709 20.603 1.00 73.38 97 VAL A N 1
ATOM 802 C CA . VAL A 1 97 ? -16.104 -1.111 21.625 1.00 73.38 97 VAL A CA 1
ATOM 803 C C . VAL A 1 97 ? -15.882 -0.212 22.833 1.00 73.38 97 VAL A C 1
ATOM 805 O O . VAL A 1 97 ? -14.838 -0.269 23.478 1.00 73.38 97 VAL A O 1
ATOM 808 N N . GLN A 1 98 ? -16.852 0.651 23.114 1.00 77.62 98 GLN A N 1
ATOM 809 C CA . GLN A 1 98 ? -16.879 1.427 24.344 1.00 77.62 98 GLN A CA 1
ATOM 810 C C . GLN A 1 98 ? -17.733 0.645 25.342 1.00 77.62 98 GLN A C 1
ATOM 812 O O . GLN A 1 98 ? -18.929 0.468 25.087 1.00 77.62 98 GLN A O 1
ATOM 817 N N . PRO A 1 99 ? -17.155 0.137 26.447 1.00 81.38 99 PRO A N 1
ATOM 818 C CA . PRO A 1 99 ? -17.934 -0.545 27.467 1.00 81.38 99 PRO A CA 1
ATOM 819 C C . PRO A 1 99 ? -19.035 0.384 27.974 1.00 81.38 99 PRO A C 1
ATOM 821 O O . PRO A 1 99 ? -18.795 1.567 28.230 1.00 81.38 99 PRO A O 1
ATOM 824 N N . ALA A 1 100 ? -20.248 -0.144 28.131 1.00 84.00 100 ALA A N 1
ATOM 825 C CA . ALA A 1 100 ? -21.325 0.623 28.735 1.00 84.00 100 ALA A CA 1
ATOM 826 C C . ALA A 1 100 ? -20.935 1.063 30.156 1.00 84.00 100 ALA A C 1
ATOM 828 O O . ALA A 1 100 ? -20.124 0.425 30.838 1.00 84.00 100 ALA A O 1
ATOM 829 N N . ARG A 1 101 ? -21.532 2.161 30.627 1.00 87.81 101 ARG A N 1
ATOM 830 C CA . ARG A 1 101 ? -21.264 2.686 31.970 1.00 87.81 101 ARG A CA 1
ATOM 831 C C . ARG A 1 101 ? -21.508 1.590 33.017 1.00 87.81 101 ARG A C 1
ATOM 833 O O . ARG A 1 101 ? -22.599 1.038 33.085 1.00 87.81 101 ARG A O 1
ATOM 840 N N . GLY A 1 102 ? -20.493 1.301 33.832 1.00 90.00 102 GLY A N 1
ATOM 841 C CA . GLY A 1 102 ? -20.546 0.279 34.887 1.00 90.00 102 GLY A CA 1
ATOM 842 C C . GLY A 1 102 ? -19.838 -1.039 34.552 1.00 90.00 102 GLY A C 1
ATOM 843 O O . GLY A 1 102 ? -19.585 -1.822 35.464 1.00 90.00 102 GLY A O 1
ATOM 844 N N . TYR A 1 103 ? -19.450 -1.264 33.296 1.00 90.81 103 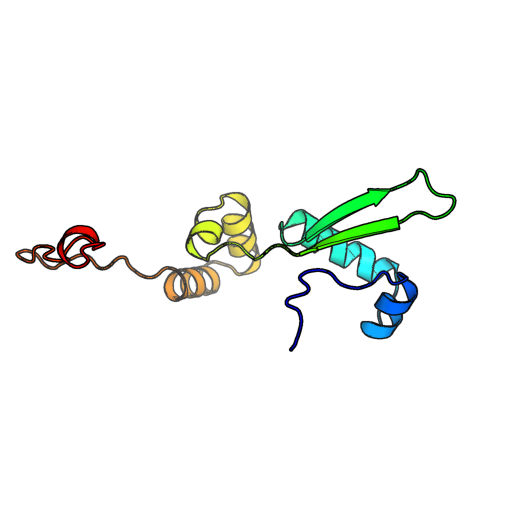TYR A N 1
ATOM 845 C CA . TYR A 1 103 ? -18.626 -2.411 32.915 1.00 90.81 103 TYR A CA 1
ATOM 846 C C . TYR A 1 103 ? -17.148 -2.121 33.193 1.00 90.81 103 TYR A C 1
ATOM 848 O O . TYR A 1 103 ? -16.674 -1.000 33.000 1.00 90.81 103 TYR A O 1
ATOM 856 N N . LYS A 1 104 ? -16.418 -3.138 33.655 1.00 91.62 104 LYS A N 1
ATOM 857 C CA . LYS A 1 104 ? -14.969 -3.087 33.877 1.00 91.62 104 LYS A CA 1
ATOM 858 C C . LYS A 1 104 ? -14.300 -4.188 33.070 1.00 91.62 104 LYS A C 1
ATOM 860 O O . LYS A 1 104 ? -14.842 -5.285 32.959 1.00 91.62 104 LYS A O 1
ATOM 865 N N . GLU A 1 105 ? -13.129 -3.890 32.525 1.00 91.75 105 GLU A N 1
ATOM 866 C CA . GLU A 1 105 ? -12.303 -4.897 31.872 1.00 91.75 105 GLU A CA 1
ATOM 867 C C . GLU A 1 105 ? -11.793 -5.900 32.915 1.00 91.75 105 GLU A C 1
ATOM 869 O O . GLU A 1 105 ? -11.234 -5.516 33.942 1.00 91.75 105 GLU A O 1
ATOM 874 N N . VAL A 1 106 ? -12.030 -7.188 32.661 1.00 94.12 106 VAL A N 1
ATOM 875 C CA . VAL A 1 106 ? -11.573 -8.305 33.509 1.00 94.12 106 VAL A CA 1
ATOM 876 C C . VAL A 1 106 ? -10.697 -9.294 32.733 1.00 94.12 106 VAL A C 1
ATOM 878 O O . VAL A 1 106 ? -10.408 -10.384 33.229 1.00 94.12 106 VAL A O 1
ATOM 881 N N . THR A 1 107 ? -10.283 -8.919 31.518 1.00 95.56 107 THR A N 1
ATOM 882 C CA . THR A 1 107 ? -9.375 -9.690 30.666 1.00 95.56 107 THR A CA 1
ATOM 883 C C . THR A 1 107 ? -8.086 -9.970 31.432 1.00 95.56 107 THR A C 1
ATOM 885 O O . THR A 1 107 ? -7.443 -9.051 31.937 1.00 95.56 107 THR A O 1
ATOM 888 N N . LYS A 1 108 ? -7.721 -11.247 31.562 1.00 95.56 108 LYS A N 1
ATOM 889 C CA . LYS A 1 108 ? -6.485 -11.655 32.239 1.00 95.56 108 LYS A CA 1
ATOM 890 C C . LYS A 1 108 ? -5.288 -11.429 31.326 1.00 95.56 108 LYS A C 1
ATOM 892 O O . LYS A 1 108 ? -5.377 -11.687 30.125 1.00 95.56 108 LYS A O 1
ATOM 897 N N . ALA A 1 109 ? -4.177 -10.959 31.890 1.00 93.44 109 ALA A N 1
ATOM 898 C CA . ALA A 1 109 ? -2.940 -10.847 31.135 1.00 93.44 109 ALA A CA 1
ATOM 899 C C . ALA A 1 109 ? -2.402 -12.250 30.815 1.00 93.44 109 ALA A C 1
ATOM 901 O O . ALA A 1 109 ? -2.671 -13.208 31.536 1.00 93.44 109 ALA A O 1
ATOM 902 N N . PHE A 1 110 ? -1.606 -12.376 29.751 1.00 92.94 110 PHE A N 1
ATOM 903 C CA . PHE A 1 110 ? -1.036 -13.664 29.337 1.00 92.94 110 PHE A CA 1
ATOM 904 C C . PHE A 1 110 ? -0.287 -14.365 30.485 1.00 92.94 110 PHE A C 1
ATOM 906 O O . PHE A 1 110 ? -0.517 -15.541 30.752 1.00 92.94 110 PHE A O 1
ATOM 913 N N . GLN A 1 111 ? 0.542 -13.611 31.210 1.00 92.75 111 GLN A N 1
ATOM 914 C CA . GLN A 1 111 ? 1.307 -14.086 32.371 1.00 92.75 111 GLN A CA 1
ATOM 915 C C . GLN A 1 111 ? 0.436 -14.569 33.545 1.00 92.75 111 GLN A C 1
ATOM 917 O O . GLN A 1 111 ? 0.896 -15.367 34.354 1.00 92.75 111 GLN A O 1
ATOM 922 N N . ASP A 1 112 ? -0.819 -14.113 33.635 1.00 91.94 112 ASP A N 1
ATOM 923 C CA . ASP A 1 112 ? -1.747 -14.539 34.689 1.00 91.94 112 ASP A CA 1
ATOM 924 C C . ASP A 1 112 ? -2.346 -15.926 34.394 1.00 91.94 112 ASP A C 1
ATOM 926 O O . ASP A 1 112 ? -2.921 -16.552 35.283 1.00 91.94 112 ASP A O 1
ATOM 930 N N . VAL A 1 113 ? -2.264 -16.386 33.139 1.00 95.50 113 VAL A N 1
ATOM 931 C CA . VAL A 1 113 ? -2.901 -17.621 32.651 1.00 95.50 113 VAL A CA 1
ATOM 932 C C . VAL A 1 113 ? -1.868 -18.687 32.298 1.00 95.50 113 VAL A C 1
ATOM 934 O O . VAL A 1 113 ? -2.096 -19.868 32.554 1.00 95.50 113 VAL A O 1
ATOM 937 N N . PHE A 1 114 ? -0.735 -18.290 31.722 1.00 93.12 114 PHE A N 1
ATOM 938 C CA . PHE A 1 114 ? 0.297 -19.209 31.258 1.00 93.12 114 PHE A CA 1
ATOM 939 C C . PHE A 1 114 ? 1.544 -19.098 32.133 1.00 93.12 114 PHE A C 1
ATOM 941 O O . PHE A 1 114 ? 2.184 -18.050 32.192 1.00 93.12 114 PHE A O 1
ATOM 948 N N . GLN A 1 115 ? 1.900 -20.205 32.785 1.00 85.38 115 GLN A N 1
ATOM 949 C CA . GLN A 1 115 ? 3.179 -20.365 33.469 1.00 85.38 115 GLN A CA 1
ATOM 950 C C . GLN A 1 115 ? 4.104 -21.197 32.584 1.00 85.38 115 GLN A C 1
ATOM 952 O O . GLN A 1 115 ? 3.755 -22.311 32.191 1.00 85.38 115 GLN A O 1
ATOM 957 N N . SER A 1 116 ? 5.273 -20.651 32.261 1.00 72.75 116 SER A N 1
ATOM 958 C CA . SER A 1 116 ? 6.352 -21.420 31.646 1.00 72.75 116 SER A CA 1
ATOM 959 C C . SER A 1 116 ? 7.027 -22.233 32.747 1.00 72.75 116 SER A C 1
ATOM 961 O O . SER A 1 116 ? 7.760 -21.667 33.558 1.00 72.75 116 SER A O 1
ATOM 963 N N . GLY A 1 117 ? 6.698 -23.523 32.820 1.00 63.75 117 GLY A N 1
ATOM 964 C CA . GLY A 1 117 ? 7.475 -24.503 33.584 1.00 63.75 117 GLY A CA 1
ATOM 965 C C . GLY A 1 117 ? 8.813 -24.797 32.921 1.00 63.75 117 GLY A C 1
ATOM 966 O O . GLY A 1 117 ? 8.882 -24.690 31.674 1.00 63.75 117 GLY A O 1
#

Secondary structure (DSSP, 8-state):
------SPPP--HHHHHHHHT--HHHHHHHHHHHHHTTSEEEEEE-SSSS-EEEEEE-PPPPHHHHHHSHHHHHHHHHHHHHHHHHHHHHHHSPPP--PPTT----PPPHHHH----

Radius of gyration: 22.68 Å; chains: 1; bounding box: 48×43×58 Å

Foldseek 3Di:
DPPPPPDDDDDDVVVVCVVVVHDPVVVVVVQVVCVVQVQWDKDWDDPDPDIDIDIDGDDHDQLVRQCPDPPNVVVVCVVPPDPVSVVVCVVRVDDDDDDDPPDDDPDDDPCRPDDDD